Protein AF-A0A965RYD4-F1 (afdb_monomer)

Secondary structure (DSSP, 8-state):
-TT----GGGTT-SS-EEEEEESS-HHHHHHHHHHHGGG-TT-EEEE-SSEEEEE--GGG--TT-EEEEEEEEEETTEEEEEEEEEE-HHHHHHHHHHHHHHHHHHHHHHHHHHHHHHHH--GGGGGHHHHHHHHHHHHHHHHHHHHHHHHHHHHHHHHHHHHHTTTS--EEE-

Radius of gyration: 22.88 Å; Cα contacts (8 Å, |Δi|>4): 220; chains: 1; bounding box: 54×34×67 Å

Mean predicted aligned error: 7.84 Å

Foldseek 3Di:
DQPPDPDPVCVPPQKDKFKKKFLDDPVVLLVLLVVLCVPPLQWDWDDDPFKIKIFGDPVPDDQFAKIKIWGWDDDDRMIMIMIIIHGDPVNVVVLVVQLVVLVVVLVVLCVVLVVCCVPPVDNVSVVSNVVSVVSNVVSVVVVVVSVVVNPVNRVVSVVSSCVSCVVTDMHIDD

Solvent-accessible surface area (backbone atoms only — not comparable to full-atom values): 9574 Å² total; per-residue (Å²): 120,67,83,76,65,89,48,79,90,52,73,87,55,94,54,60,67,49,38,33,36,24,70,55,56,58,69,59,54,54,49,40,50,50,58,58,39,76,79,36,89,73,45,42,72,47,80,56,99,52,36,38,39,40,33,59,34,77,93,79,51,54,82,46,39,36,32,40,40,35,38,59,48,76,54,97,74,34,19,37,41,39,37,42,41,38,63,39,72,66,46,58,52,52,52,52,49,52,51,52,54,50,48,50,52,29,51,54,45,36,53,51,22,52,53,41,30,76,75,68,66,45,64,74,44,54,54,44,46,62,50,35,51,50,52,58,51,49,54,52,52,53,59,56,55,35,53,62,68,19,46,63,58,44,53,48,55,51,52,49,53,51,63,44,43,66,89,49,74,57,44,61,50,136

Sequence (174 aa):
MPFNKLDESTAGKIRPRFNLQTPVKKEEVMDLIHSFGKGDDSIIVYKYSRFIRLSIPQKDRHTWSPVLNLSFDQEEDRTYIRGLIGPSETVWQSVMLFYIAFSLLGFFGSMFALVKVQTSGDYGYLTIIPVSFAILASIFLISQSGKVKAHTQMLHLLRYLRKSVDSIECVRVD

pLDDT: mean 84.77, std 12.75, range [40.03, 97.5]

Structure (mmCIF, N/CA/C/O backbone):
data_AF-A0A965RYD4-F1
#
_entry.id   AF-A0A965RYD4-F1
#
loop_
_atom_site.group_PDB
_atom_site.id
_atom_site.type_symbol
_atom_site.label_atom_id
_atom_site.label_alt_id
_atom_site.label_comp_id
_atom_site.label_asym_id
_atom_site.label_entity_id
_atom_site.label_seq_id
_atom_site.pdbx_PDB_ins_code
_atom_site.Cartn_x
_atom_site.Cartn_y
_atom_site.Cartn_z
_atom_site.occupancy
_atom_site.B_iso_or_equiv
_atom_site.auth_seq_id
_atom_site.auth_comp_id
_atom_site.auth_asym_id
_atom_site.auth_atom_id
_atom_site.pdbx_PDB_model_num
ATOM 1 N N . MET A 1 1 ? -21.858 10.909 12.054 1.00 40.03 1 MET A N 1
ATOM 2 C CA . MET A 1 1 ? -21.288 9.607 11.631 1.00 40.03 1 MET A CA 1
ATOM 3 C C . MET A 1 1 ? -19.776 9.750 11.461 1.00 40.03 1 MET A C 1
ATOM 5 O O . MET A 1 1 ? -19.366 10.431 10.529 1.00 40.03 1 MET A O 1
ATOM 9 N N . PRO A 1 2 ? -18.951 9.132 12.319 1.00 41.81 2 PRO A N 1
ATOM 10 C CA . PRO A 1 2 ? -17.501 9.386 12.386 1.00 41.81 2 PRO A CA 1
ATOM 11 C C . PRO A 1 2 ? -16.683 8.847 11.196 1.00 41.81 2 PRO A C 1
ATOM 13 O O . PRO A 1 2 ? -15.547 9.261 10.988 1.00 41.81 2 PRO A O 1
ATOM 16 N N . PHE A 1 3 ? -17.271 7.967 10.375 1.00 49.03 3 PHE A N 1
ATOM 17 C CA . PHE A 1 3 ? -16.620 7.348 9.210 1.00 49.03 3 PHE A CA 1
ATOM 18 C C . PHE A 1 3 ? -17.241 7.725 7.850 1.00 49.03 3 PHE A C 1
ATOM 20 O O . PHE A 1 3 ? -16.818 7.181 6.834 1.00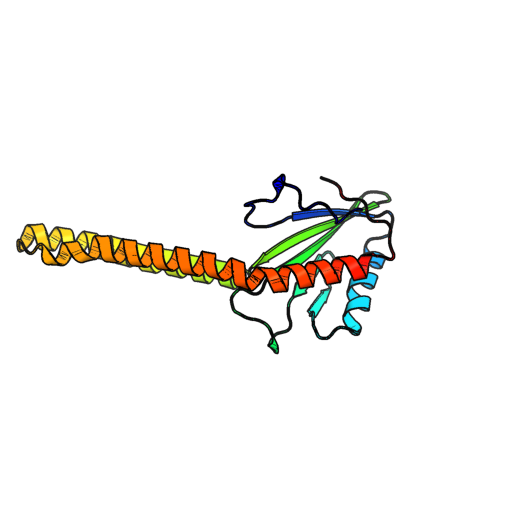 49.03 3 PHE A O 1
ATOM 27 N N . ASN A 1 4 ? -18.262 8.597 7.798 1.00 42.97 4 ASN A N 1
ATOM 28 C CA . ASN A 1 4 ? -19.138 8.725 6.617 1.00 42.97 4 ASN A CA 1
ATOM 29 C C . ASN A 1 4 ? -18.988 10.016 5.792 1.00 42.97 4 ASN A C 1
ATOM 31 O O . ASN A 1 4 ? -19.943 10.464 5.165 1.00 42.97 4 ASN A O 1
ATOM 35 N N . LYS A 1 5 ? -17.796 10.604 5.740 1.00 42.53 5 LYS A N 1
ATOM 36 C CA . LYS A 1 5 ? -17.445 11.487 4.626 1.00 42.53 5 LYS A CA 1
ATOM 37 C C . LYS A 1 5 ? -16.118 11.016 4.057 1.00 42.53 5 LYS A C 1
ATOM 39 O O . LYS A 1 5 ? -15.081 11.104 4.709 1.00 42.53 5 LYS A O 1
ATOM 44 N N . LEU A 1 6 ? -16.176 10.477 2.840 1.00 46.81 6 LEU A N 1
ATOM 45 C CA . LEU A 1 6 ? -15.081 10.639 1.897 1.00 46.81 6 LEU A CA 1
ATOM 46 C C . LEU A 1 6 ? -14.946 12.145 1.727 1.00 46.81 6 LEU A C 1
ATOM 48 O O . LEU A 1 6 ? -15.706 12.775 1.002 1.00 46.81 6 LEU A O 1
ATOM 52 N N . ASP A 1 7 ? -14.078 12.718 2.538 1.00 44.66 7 ASP A N 1
ATOM 53 C CA . ASP A 1 7 ? -13.748 14.120 2.484 1.00 44.66 7 ASP A CA 1
ATOM 54 C C . ASP A 1 7 ? -13.227 14.405 1.071 1.00 44.66 7 ASP A C 1
ATOM 56 O O . ASP A 1 7 ? -12.344 13.686 0.584 1.00 44.66 7 ASP A O 1
ATOM 60 N N . GLU A 1 8 ? -13.746 15.437 0.406 1.00 44.75 8 GLU A N 1
ATOM 61 C CA . GLU A 1 8 ? -13.208 15.915 -0.878 1.00 44.75 8 GLU A CA 1
ATOM 62 C C . GLU A 1 8 ? -11.693 16.203 -0.766 1.00 44.75 8 GLU A C 1
ATOM 64 O O . GLU A 1 8 ? -10.958 16.093 -1.744 1.00 44.75 8 GLU A O 1
ATOM 69 N N . SER A 1 9 ? -11.186 16.413 0.460 1.00 45.53 9 SER A N 1
ATOM 70 C CA . SER A 1 9 ? -9.765 16.550 0.808 1.00 45.53 9 SER A CA 1
ATOM 71 C C . SER A 1 9 ? -8.910 15.276 0.637 1.00 45.53 9 SER A C 1
ATOM 73 O O . SER A 1 9 ? -7.679 15.343 0.746 1.00 45.53 9 SER A O 1
ATOM 75 N N . THR A 1 10 ? -9.522 14.108 0.402 1.00 46.22 10 THR A N 1
ATOM 76 C CA . THR A 1 10 ? -8.830 12.816 0.200 1.00 46.22 10 THR A CA 1
ATOM 77 C C . THR A 1 10 ? -8.752 12.420 -1.277 1.00 46.22 10 THR A C 1
ATOM 79 O O . THR A 1 10 ? -7.989 11.515 -1.629 1.00 46.22 10 THR A O 1
ATOM 82 N N . ALA A 1 11 ? -9.488 13.107 -2.158 1.00 40.56 11 ALA A N 1
ATOM 83 C CA . ALA A 1 11 ? -9.429 12.883 -3.596 1.00 40.56 11 ALA A CA 1
ATOM 84 C C . ALA A 1 11 ? -7.998 13.143 -4.106 1.00 40.56 11 ALA A C 1
ATOM 86 O O . ALA A 1 11 ? -7.491 14.258 -4.066 1.00 40.56 11 ALA A O 1
ATOM 87 N N . GLY A 1 12 ? -7.306 12.080 -4.526 1.00 48.62 12 GLY A N 1
ATOM 88 C CA . GLY A 1 12 ? -5.927 12.148 -5.026 1.00 48.62 12 GLY A CA 1
ATOM 89 C C . GLY A 1 12 ? -4.813 11.959 -3.985 1.00 48.62 12 GLY A C 1
ATOM 90 O O . GLY A 1 12 ? -3.644 11.909 -4.370 1.00 48.62 12 GLY A O 1
ATOM 91 N N . LYS A 1 13 ? -5.112 11.783 -2.686 1.00 54.97 13 LYS A N 1
ATOM 92 C CA . LYS A 1 13 ? -4.062 11.511 -1.682 1.00 54.97 13 LYS A CA 1
ATOM 93 C C . LYS A 1 13 ? -3.549 10.069 -1.785 1.00 54.97 13 LYS A C 1
ATOM 95 O O . LYS A 1 13 ? -4.299 9.105 -1.680 1.00 54.97 13 LYS A O 1
ATOM 100 N N . ILE A 1 14 ? -2.228 9.934 -1.926 1.00 57.28 14 ILE A N 1
ATOM 101 C CA . ILE A 1 14 ? -1.504 8.663 -2.142 1.00 57.28 14 ILE A CA 1
ATOM 102 C C . ILE A 1 14 ? -1.618 7.699 -0.940 1.00 57.28 14 ILE A C 1
ATOM 104 O O . ILE A 1 14 ? -1.424 6.494 -1.094 1.00 57.28 14 ILE A O 1
ATOM 108 N N . ARG A 1 15 ? -1.941 8.208 0.259 1.00 70.19 15 ARG A N 1
ATOM 109 C CA . ARG A 1 15 ? -1.980 7.431 1.506 1.00 70.19 15 ARG A CA 1
ATOM 110 C C . ARG A 1 15 ? -3.023 8.012 2.476 1.00 70.19 15 ARG A C 1
ATOM 112 O O . ARG A 1 15 ? -2.686 8.953 3.198 1.00 70.19 15 ARG A O 1
ATOM 119 N N . PRO A 1 16 ? -4.279 7.527 2.480 1.00 71.38 16 PRO A N 1
ATOM 120 C CA . PRO A 1 16 ? -5.305 8.069 3.360 1.00 71.38 16 PRO A CA 1
ATOM 121 C C . PRO A 1 16 ? -4.924 7.828 4.823 1.00 71.38 16 PRO A C 1
ATOM 123 O O . PRO A 1 16 ? -4.498 6.736 5.214 1.00 71.38 16 PRO A O 1
ATOM 126 N N . ARG A 1 17 ? -5.051 8.891 5.615 1.00 82.44 17 ARG A N 1
ATOM 127 C CA . ARG A 1 17 ? -4.832 8.898 7.059 1.00 82.44 17 ARG A CA 1
ATOM 128 C C . ARG A 1 17 ? -6.121 9.330 7.735 1.00 82.44 17 ARG A C 1
ATOM 130 O O . ARG A 1 17 ? -6.889 10.110 7.167 1.00 82.44 17 ARG A O 1
ATOM 137 N N . PHE A 1 18 ? -6.363 8.814 8.924 1.00 84.50 18 PHE A N 1
ATOM 138 C CA . PHE A 1 18 ? -7.467 9.258 9.757 1.00 84.50 18 PHE A CA 1
ATOM 139 C C . PHE A 1 18 ? -7.047 9.215 11.216 1.00 84.50 18 PHE A C 1
ATOM 141 O O . PHE A 1 18 ? -6.308 8.317 11.616 1.00 84.50 18 PHE A O 1
ATOM 148 N N . ASN A 1 19 ? -7.554 10.160 11.996 1.00 85.94 19 ASN A N 1
ATOM 149 C CA . ASN A 1 19 ? -7.416 10.148 13.440 1.00 85.94 19 ASN A CA 1
ATOM 150 C C . ASN A 1 19 ? -8.818 10.038 14.046 1.00 85.94 19 ASN A C 1
ATOM 152 O O . ASN A 1 19 ? -9.758 10.714 13.622 1.00 85.94 19 ASN A O 1
ATOM 156 N N . LEU A 1 20 ? -8.971 9.140 15.008 1.00 87.31 20 LEU A N 1
ATOM 157 C CA . LEU A 1 20 ? -10.178 8.991 15.810 1.00 87.31 20 LEU A CA 1
ATOM 158 C C . LEU A 1 20 ? -9.811 9.208 17.268 1.00 87.31 20 LEU A C 1
ATOM 160 O O . LEU A 1 20 ? -8.684 8.941 17.675 1.00 87.31 20 LEU A O 1
ATOM 164 N N . GLN A 1 21 ? -10.778 9.645 18.048 1.00 89.00 21 GLN A N 1
ATOM 165 C CA . GLN A 1 21 ? -10.678 9.820 19.479 1.00 89.00 21 GLN A CA 1
ATOM 166 C C . GLN A 1 21 ? -11.810 9.051 20.145 1.00 89.00 21 GLN A C 1
ATOM 168 O O . GLN A 1 21 ? -12.952 9.095 19.686 1.00 89.00 21 GLN A O 1
ATOM 173 N N . THR A 1 22 ? -11.493 8.359 21.230 1.00 88.75 22 THR A N 1
ATOM 174 C CA . THR A 1 22 ? -12.465 7.631 22.044 1.00 88.75 22 THR A CA 1
ATOM 175 C C . THR A 1 22 ? -12.154 7.836 23.529 1.00 88.75 22 THR A C 1
ATOM 177 O O . THR A 1 22 ? -10.978 7.939 23.883 1.00 88.75 22 THR A O 1
ATOM 180 N N . PRO A 1 23 ? -13.167 7.930 24.408 1.00 88.12 23 PRO A N 1
ATOM 181 C CA . PRO A 1 23 ? -12.959 8.000 25.858 1.00 88.12 23 PRO A CA 1
ATOM 182 C C . PRO A 1 23 ? -12.539 6.648 26.464 1.00 88.12 23 PRO A C 1
ATOM 184 O O . PRO A 1 23 ? -12.220 6.562 27.645 1.00 88.12 23 PRO A O 1
ATOM 187 N N . VAL A 1 24 ? -12.554 5.572 25.673 1.00 87.56 24 VAL A N 1
ATOM 188 C CA . VAL A 1 24 ? -12.181 4.225 26.118 1.00 87.56 24 VAL A CA 1
ATOM 189 C C . VAL A 1 24 ? -10.661 4.112 26.265 1.00 87.56 24 VAL A C 1
ATOM 191 O O . VAL A 1 24 ? -9.906 4.708 25.492 1.00 87.56 24 VAL A O 1
ATOM 194 N N . LYS A 1 25 ? -10.196 3.328 27.246 1.00 90.44 25 LYS A N 1
ATOM 195 C CA . LYS A 1 25 ? -8.762 3.088 27.472 1.00 90.44 25 LYS A CA 1
ATOM 196 C C . LYS A 1 25 ? -8.129 2.358 26.291 1.00 90.44 25 LYS A C 1
ATOM 198 O O . LYS A 1 25 ? -8.736 1.484 25.672 1.00 90.44 25 LYS A O 1
ATOM 203 N N . LYS A 1 26 ? -6.867 2.675 26.022 1.00 89.19 26 LYS A N 1
ATOM 204 C CA . LYS A 1 26 ? -6.100 2.126 24.903 1.00 89.19 26 LYS A CA 1
ATOM 205 C C . LYS A 1 26 ? -6.120 0.598 24.845 1.00 89.19 26 LYS A C 1
ATOM 207 O O . LYS A 1 26 ? -6.394 0.039 23.784 1.00 89.19 26 LYS A O 1
ATOM 212 N N . GLU A 1 27 ? -5.828 -0.072 25.955 1.00 88.62 27 GLU A N 1
ATOM 213 C CA . GLU A 1 27 ? -5.738 -1.534 26.008 1.00 88.62 27 GLU A CA 1
ATOM 214 C C . GLU A 1 27 ? -7.071 -2.191 25.638 1.00 88.62 27 GLU A C 1
ATOM 216 O O . GLU A 1 27 ? -7.092 -3.135 24.850 1.00 88.62 27 GLU A O 1
ATOM 221 N N . GLU A 1 28 ? -8.177 -1.630 26.124 1.00 89.31 28 GLU A N 1
ATOM 222 C CA . GLU A 1 28 ? -9.531 -2.125 25.879 1.00 89.31 28 GLU A CA 1
ATOM 223 C C . GLU A 1 28 ? -9.919 -2.002 24.399 1.00 89.31 28 GLU A C 1
ATOM 225 O O . GLU A 1 28 ? -10.396 -2.965 23.799 1.00 89.31 28 GLU A O 1
ATOM 230 N N . VAL A 1 29 ? -9.608 -0.868 23.761 1.00 88.81 29 VAL A N 1
ATOM 231 C CA . VAL A 1 29 ? -9.811 -0.689 22.312 1.00 88.81 29 VAL A CA 1
ATOM 232 C C . VAL A 1 29 ? -8.976 -1.692 21.511 1.00 88.81 29 VAL A C 1
ATOM 234 O O . VAL A 1 29 ? -9.450 -2.284 20.538 1.00 88.81 29 VAL A O 1
ATOM 237 N N . MET A 1 30 ? -7.720 -1.901 21.906 1.00 90.06 30 MET A N 1
ATOM 238 C CA . MET A 1 30 ? -6.827 -2.832 21.219 1.00 90.06 30 MET A CA 1
ATOM 239 C C . MET A 1 30 ? -7.290 -4.287 21.355 1.00 90.06 30 MET A C 1
ATOM 241 O O . MET A 1 30 ? -7.170 -5.060 20.400 1.00 90.06 30 MET A O 1
ATOM 245 N N . ASP A 1 31 ? -7.827 -4.665 22.514 1.00 90.44 31 ASP A N 1
ATOM 246 C CA . ASP A 1 31 ? -8.407 -5.988 22.749 1.00 90.44 31 ASP A CA 1
ATOM 247 C C . ASP A 1 31 ? -9.723 -6.198 22.005 1.00 90.44 31 ASP A C 1
ATO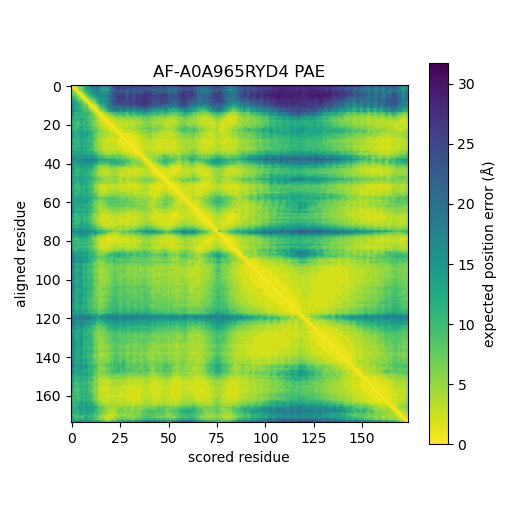M 249 O O . ASP A 1 31 ? -9.947 -7.283 21.460 1.00 90.44 31 ASP A O 1
ATOM 253 N N . LEU A 1 32 ? -10.551 -5.162 21.881 1.00 89.62 32 LEU A N 1
ATOM 254 C CA . LEU A 1 32 ? -11.776 -5.198 21.085 1.00 89.6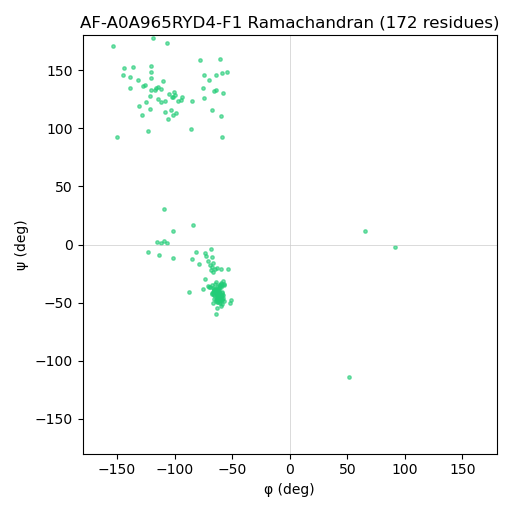2 32 LEU A CA 1
ATOM 255 C C . LEU A 1 32 ? -11.465 -5.485 19.606 1.00 89.62 32 LEU A C 1
ATOM 257 O O . LEU A 1 32 ? -11.998 -6.427 19.019 1.00 89.62 32 LEU A O 1
ATOM 261 N N . ILE A 1 33 ? -10.519 -4.743 19.021 1.00 89.00 33 ILE A N 1
ATOM 262 C CA . ILE A 1 33 ? -10.112 -4.919 17.615 1.00 89.00 33 ILE A CA 1
ATOM 263 C C . ILE A 1 33 ? -9.505 -6.307 17.377 1.00 89.00 33 ILE A C 1
ATOM 265 O O . ILE A 1 33 ? -9.730 -6.914 16.327 1.00 89.00 33 ILE A O 1
ATOM 269 N N . HIS A 1 34 ? -8.726 -6.817 18.332 1.00 89.12 34 HIS A N 1
ATOM 270 C CA . HIS A 1 34 ? -8.090 -8.128 18.222 1.00 89.12 34 HIS A CA 1
ATOM 271 C C . HIS A 1 34 ? -9.073 -9.291 18.428 1.00 89.12 34 HIS A C 1
ATOM 273 O O . HIS A 1 34 ? -8.986 -10.299 17.729 1.00 89.12 34 HIS A O 1
ATOM 279 N N . SER A 1 35 ? -10.021 -9.165 19.359 1.00 87.88 35 SER A N 1
ATOM 280 C CA . SER A 1 35 ? -11.030 -10.197 19.634 1.00 87.88 35 SER A CA 1
ATOM 281 C C . SER A 1 35 ? -12.051 -10.330 18.506 1.00 87.88 35 SER A C 1
ATOM 283 O O . SER A 1 35 ? -12.394 -11.457 18.152 1.00 87.88 35 SER A O 1
ATOM 285 N N . PHE A 1 36 ? -12.444 -9.220 17.871 1.00 86.50 36 PHE A N 1
ATOM 286 C CA . PHE A 1 36 ? -13.313 -9.232 16.690 1.00 86.50 36 PHE 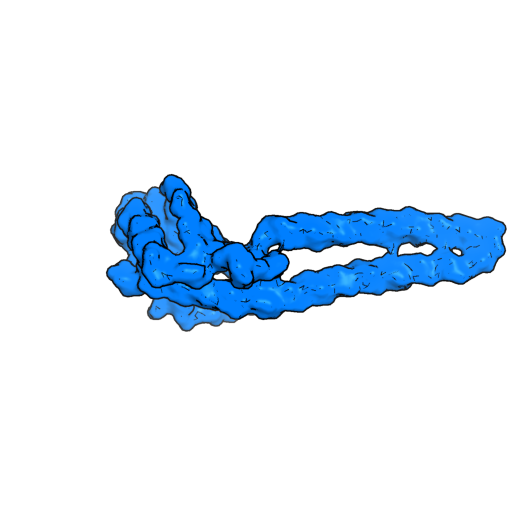A CA 1
ATOM 287 C C . PHE A 1 36 ? -12.715 -10.056 15.531 1.00 86.50 36 PHE A C 1
ATOM 289 O O . PHE A 1 36 ? -13.441 -10.712 14.790 1.00 86.50 36 PHE A O 1
ATOM 296 N N . GLY A 1 37 ? -11.383 -10.094 15.421 1.00 78.75 37 GLY A N 1
ATOM 297 C CA . GLY A 1 37 ? -10.674 -10.812 14.358 1.00 78.75 37 GLY A CA 1
ATOM 298 C C . GLY A 1 37 ? -10.572 -12.316 14.568 1.00 78.75 37 GLY A C 1
ATOM 299 O O . GLY A 1 37 ? -10.326 -13.043 13.614 1.00 78.75 37 GLY A O 1
ATOM 300 N N . LYS A 1 38 ? -10.801 -12.820 15.788 1.00 78.00 38 LYS A N 1
ATOM 301 C CA . LYS A 1 38 ? -10.717 -14.264 16.075 1.00 78.00 38 LYS A CA 1
ATOM 302 C C . LYS A 1 38 ? -11.804 -15.094 15.382 1.00 78.00 38 LYS A C 1
ATOM 304 O O . LYS A 1 38 ? -11.673 -16.311 15.338 1.00 78.00 38 LYS A O 1
ATOM 309 N N . GLY A 1 39 ? -12.864 -14.458 14.880 1.00 71.19 39 GLY A N 1
ATOM 310 C CA . GLY A 1 39 ? -13.939 -15.109 14.126 1.00 71.19 39 GLY A CA 1
ATOM 311 C C . GLY A 1 39 ? -13.920 -14.832 12.621 1.00 71.19 39 GLY A C 1
ATOM 312 O O . GLY A 1 39 ? -14.817 -15.301 11.926 1.00 71.19 39 GLY A O 1
ATOM 313 N N . ASP A 1 40 ? -12.950 -14.061 12.119 1.00 79.50 40 ASP A N 1
ATOM 314 C CA . ASP A 1 40 ? -12.904 -13.620 10.724 1.00 79.50 40 ASP A CA 1
ATOM 315 C C . ASP A 1 40 ? -11.589 -14.037 10.047 1.00 79.50 40 ASP A C 1
ATOM 317 O O . ASP A 1 40 ? -10.569 -13.355 10.135 1.00 79.50 40 ASP A O 1
ATOM 321 N N . ASP A 1 41 ? -11.630 -15.147 9.306 1.00 82.00 41 ASP A N 1
ATOM 322 C CA . ASP A 1 41 ? -10.492 -15.672 8.534 1.00 82.00 41 ASP A CA 1
ATOM 323 C C . ASP A 1 41 ? -10.092 -14.790 7.340 1.00 82.00 41 ASP A C 1
ATOM 325 O O . ASP A 1 41 ? -9.140 -15.110 6.616 1.00 82.00 41 ASP A O 1
ATOM 329 N N . SER A 1 42 ? -10.832 -13.712 7.073 1.00 85.62 42 SER A N 1
ATOM 330 C CA . SER A 1 42 ? -10.580 -12.828 5.941 1.00 85.62 42 SER A CA 1
ATOM 331 C C . SER A 1 42 ? -9.538 -11.743 6.227 1.00 85.62 42 SER A C 1
ATOM 333 O O . SER A 1 42 ? -9.053 -11.108 5.283 1.00 85.62 42 SER A O 1
ATOM 335 N N . ILE A 1 43 ? -9.158 -11.536 7.497 1.00 88.50 43 ILE A N 1
ATOM 336 C CA . ILE A 1 43 ? -8.178 -10.530 7.931 1.00 88.50 43 ILE A CA 1
ATOM 337 C C . ILE A 1 43 ? -7.262 -11.109 9.010 1.00 88.50 43 ILE A C 1
ATOM 339 O O . ILE A 1 43 ? -7.699 -11.712 9.979 1.00 88.50 43 ILE A O 1
ATOM 343 N N . ILE A 1 44 ? -5.961 -10.860 8.875 1.00 89.75 44 ILE A N 1
ATOM 344 C CA . ILE A 1 44 ? -4.974 -11.156 9.910 1.00 89.75 44 ILE A CA 1
ATOM 345 C C . ILE A 1 44 ? -4.741 -9.904 10.753 1.00 89.75 44 ILE A C 1
ATOM 347 O O . ILE A 1 44 ? -4.351 -8.853 10.230 1.00 89.75 44 ILE A O 1
ATOM 351 N N . VAL A 1 45 ? -4.925 -10.043 12.066 1.00 92.12 45 VAL A N 1
ATOM 352 C CA . VAL A 1 45 ? -4.661 -8.999 13.060 1.00 92.12 45 VAL A CA 1
ATOM 353 C C . VAL A 1 45 ? -3.347 -9.289 13.779 1.00 92.12 45 VAL A C 1
ATOM 355 O O . VAL A 1 45 ? -3.229 -10.268 14.509 1.00 92.12 45 VAL A O 1
ATOM 358 N N . TYR A 1 46 ? -2.361 -8.410 13.621 1.00 90.19 46 TYR A N 1
ATOM 359 C CA . TYR A 1 46 ? -1.127 -8.437 14.403 1.00 90.19 46 TYR A CA 1
ATOM 360 C C . TYR A 1 46 ? -1.202 -7.372 15.498 1.00 90.19 46 TYR A C 1
ATOM 362 O O . TYR A 1 46 ? -1.182 -6.174 15.201 1.00 90.19 46 TYR A O 1
ATOM 370 N N . LYS A 1 47 ? -1.290 -7.798 16.761 1.00 91.12 47 LYS A N 1
ATOM 371 C CA . LYS A 1 47 ? -1.302 -6.906 17.928 1.00 91.12 47 LYS A CA 1
ATOM 372 C C . LYS A 1 47 ? 0.113 -6.735 18.486 1.00 91.12 47 LYS A C 1
ATOM 374 O O . LYS A 1 47 ? 0.772 -7.716 18.817 1.00 91.12 47 LYS A O 1
ATOM 379 N N . TYR A 1 48 ? 0.546 -5.489 18.642 1.00 89.19 48 TYR A N 1
ATOM 380 C CA . TYR A 1 48 ? 1.762 -5.101 19.362 1.00 89.19 48 TYR A CA 1
ATOM 381 C C . TYR A 1 48 ? 1.388 -4.197 20.545 1.00 89.19 48 TYR A C 1
ATOM 383 O O . TYR A 1 48 ? 0.221 -3.878 20.723 1.00 89.19 48 TYR A O 1
ATOM 391 N N . SER A 1 49 ? 2.350 -3.757 21.364 1.00 84.75 49 SER A N 1
ATOM 392 C CA . SER A 1 49 ? 2.055 -2.949 22.567 1.00 84.75 49 SER A CA 1
ATOM 393 C C . SER A 1 49 ? 1.455 -1.564 22.265 1.00 84.75 49 SER A C 1
ATOM 395 O O . SER A 1 49 ? 0.634 -1.065 23.028 1.00 84.75 49 SER A O 1
ATOM 397 N N . ARG A 1 50 ? 1.845 -0.917 21.157 1.00 85.31 50 ARG A N 1
ATOM 398 C CA . ARG A 1 50 ? 1.374 0.443 20.811 1.00 85.31 50 ARG A CA 1
ATOM 399 C C . ARG A 1 50 ? 0.701 0.562 19.449 1.00 85.31 50 ARG A C 1
ATOM 401 O O . ARG A 1 50 ? 0.186 1.627 19.121 1.00 85.31 50 ARG A O 1
ATOM 408 N N . PHE A 1 51 ? 0.713 -0.508 18.665 1.00 91.06 51 PHE A N 1
ATOM 409 C CA . PHE A 1 51 ? 0.173 -0.505 17.318 1.00 91.06 51 PHE A CA 1
ATOM 410 C C . PHE A 1 51 ? -0.486 -1.840 16.982 1.00 91.06 51 PHE A C 1
ATOM 412 O O . PHE A 1 51 ? -0.113 -2.888 17.511 1.00 91.06 51 PHE A O 1
ATOM 419 N N . ILE A 1 52 ? -1.470 -1.792 16.092 1.00 92.56 52 ILE A N 1
ATOM 420 C CA . ILE A 1 52 ? -2.112 -2.961 15.496 1.00 92.56 52 ILE A CA 1
ATOM 421 C C . ILE A 1 52 ? -1.923 -2.872 13.990 1.00 92.56 52 ILE A C 1
ATOM 423 O O . ILE A 1 52 ? -2.158 -1.828 13.383 1.00 92.56 52 ILE A O 1
ATOM 427 N N . ARG A 1 53 ? -1.514 -3.977 13.376 1.00 92.19 53 ARG A N 1
ATOM 428 C CA . ARG A 1 53 ? -1.401 -4.096 11.925 1.00 92.19 53 ARG A CA 1
ATOM 429 C C . ARG A 1 53 ? -2.455 -5.067 11.416 1.00 92.19 53 ARG A C 1
ATOM 431 O O . ARG A 1 53 ? -2.463 -6.231 11.804 1.00 92.19 53 ARG A O 1
ATOM 438 N N . LEU A 1 54 ? -3.301 -4.590 10.514 1.00 92.00 54 LEU A N 1
ATOM 439 C CA . LEU A 1 54 ? -4.309 -5.376 9.812 1.00 92.00 54 LEU A CA 1
ATOM 440 C C . LEU A 1 54 ? -3.811 -5.678 8.394 1.00 92.00 54 LEU A C 1
ATOM 442 O O . LEU A 1 54 ? -3.400 -4.771 7.660 1.00 92.00 54 LEU A O 1
ATOM 446 N N . SER A 1 55 ? -3.820 -6.955 8.019 1.00 91.62 55 SER A N 1
ATOM 447 C CA . SER A 1 55 ? -3.346 -7.444 6.719 1.00 91.62 55 SER A CA 1
ATOM 448 C C . SER A 1 55 ? -4.310 -8.466 6.133 1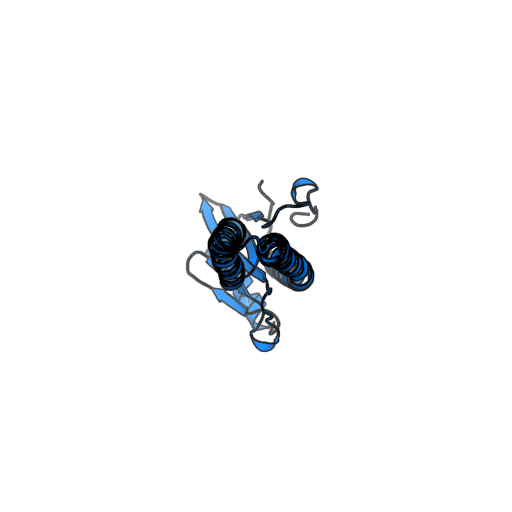.00 91.62 55 SER A C 1
ATOM 450 O O . SER A 1 55 ? -4.965 -9.202 6.859 1.00 91.62 55 SER A O 1
ATOM 452 N N . ILE A 1 56 ? -4.328 -8.572 4.808 1.00 91.00 56 ILE A N 1
ATOM 453 C CA . ILE A 1 56 ? -5.004 -9.668 4.107 1.00 91.00 56 ILE A CA 1
ATOM 454 C C . ILE A 1 56 ? -4.233 -10.991 4.334 1.00 91.00 56 ILE A C 1
ATOM 456 O O . ILE A 1 56 ? -2.990 -10.959 4.349 1.00 91.00 56 ILE A O 1
ATOM 460 N N . PRO A 1 57 ? -4.930 -12.133 4.516 1.00 89.62 57 PRO A N 1
ATOM 461 C CA . PRO A 1 57 ? -4.340 -13.463 4.611 1.00 89.62 57 PRO A CA 1
ATOM 462 C C . PRO A 1 57 ? -3.446 -13.814 3.429 1.00 89.62 57 PRO A C 1
ATOM 464 O O . PRO A 1 57 ? -3.708 -13.401 2.304 1.00 89.62 57 PRO A O 1
ATOM 467 N N . GLN A 1 58 ? -2.409 -14.628 3.659 1.00 85.25 58 GLN A N 1
ATOM 468 C CA . GLN A 1 58 ? -1.443 -14.971 2.605 1.00 85.25 58 GLN A CA 1
ATOM 469 C C . GLN A 1 58 ? -2.093 -15.606 1.366 1.00 85.25 58 GLN A C 1
ATOM 471 O O . GLN A 1 58 ? -1.652 -15.314 0.260 1.00 85.25 58 GLN A O 1
ATOM 476 N N . LYS A 1 59 ? -3.153 -16.407 1.552 1.00 86.44 59 LYS A N 1
ATOM 477 C CA . LYS A 1 59 ? -3.916 -17.058 0.472 1.00 86.44 59 LYS A CA 1
ATOM 478 C C . LYS A 1 59 ? -4.545 -16.069 -0.522 1.00 86.44 59 LYS A C 1
ATOM 480 O O . LYS A 1 59 ? -4.567 -16.346 -1.713 1.00 86.44 59 LYS A O 1
ATOM 485 N N . ASP A 1 60 ? -4.971 -14.900 -0.040 1.00 84.50 60 ASP A N 1
ATOM 486 C CA . ASP A 1 60 ? -5.695 -13.887 -0.824 1.00 84.50 60 ASP A CA 1
ATOM 487 C C . ASP A 1 60 ? -4.827 -12.646 -1.107 1.00 84.50 60 ASP A C 1
ATOM 489 O O . ASP A 1 60 ? -5.280 -11.641 -1.672 1.00 84.50 60 ASP A O 1
ATOM 493 N N . ARG A 1 61 ? -3.560 -12.684 -0.680 1.00 84.75 61 ARG A N 1
ATOM 494 C CA . ARG A 1 61 ? -2.626 -11.568 -0.786 1.00 84.75 61 ARG A CA 1
ATOM 495 C C . ARG A 1 61 ? -1.970 -11.559 -2.161 1.00 84.75 61 ARG A C 1
ATOM 497 O O . ARG A 1 61 ? -1.275 -12.495 -2.541 1.00 84.75 61 ARG A O 1
ATOM 504 N N . HIS A 1 62 ? -2.108 -10.446 -2.866 1.00 85.31 62 HIS A N 1
ATOM 505 C CA . HIS A 1 62 ? -1.386 -10.166 -4.101 1.00 85.31 62 HIS A CA 1
ATOM 506 C C . HIS A 1 62 ? -0.29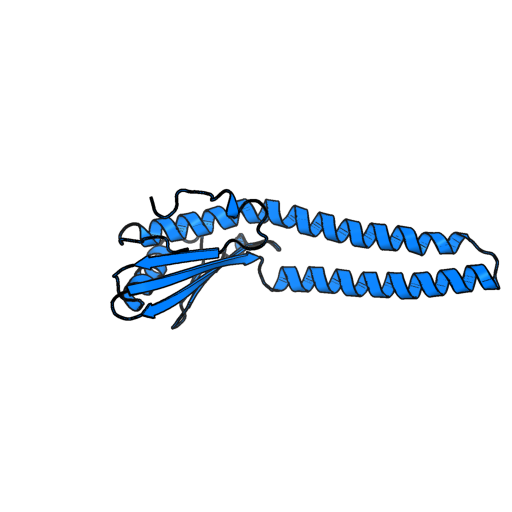7 -9.114 -3.866 1.00 85.31 62 HIS A C 1
ATOM 508 O O . HIS A 1 62 ? -0.233 -8.484 -2.810 1.00 85.31 62 HIS A O 1
ATOM 514 N N . THR A 1 63 ? 0.527 -8.853 -4.882 1.00 80.94 63 THR A N 1
ATOM 515 C CA . THR A 1 63 ? 1.641 -7.895 -4.797 1.00 80.94 63 THR A CA 1
ATOM 516 C C . THR A 1 63 ? 1.186 -6.537 -4.255 1.00 80.94 63 THR A C 1
ATOM 518 O O . THR A 1 63 ? 1.741 -6.063 -3.277 1.00 80.94 63 THR A O 1
ATOM 521 N N . TRP A 1 64 ? 0.096 -5.965 -4.775 1.00 83.69 64 TRP A N 1
ATOM 522 C CA . TRP A 1 64 ? -0.440 -4.660 -4.346 1.00 83.69 64 TRP A CA 1
ATOM 523 C C . TRP A 1 64 ? -1.356 -4.677 -3.110 1.00 83.69 64 TRP A C 1
ATOM 525 O O . TRP A 1 64 ? -2.119 -3.733 -2.918 1.00 83.69 64 TRP A O 1
ATOM 535 N N . SER A 1 65 ? -1.365 -5.739 -2.301 1.00 88.06 65 SER A N 1
ATOM 536 C CA . SER A 1 65 ? -2.315 -5.821 -1.186 1.00 88.06 65 SER A CA 1
ATOM 537 C C . SER A 1 65 ? -2.029 -4.742 -0.133 1.00 88.06 65 SER A C 1
ATOM 539 O O . SER A 1 65 ? -0.868 -4.560 0.257 1.00 88.06 65 SER A O 1
ATOM 541 N N . PRO A 1 66 ? -3.059 -4.009 0.329 1.00 89.06 66 PRO A N 1
ATOM 542 C CA . PRO A 1 66 ? -2.889 -2.942 1.296 1.00 89.06 66 PRO A CA 1
ATOM 543 C C . PRO A 1 66 ? -2.710 -3.490 2.710 1.00 89.06 66 PRO A C 1
ATOM 545 O O . PRO A 1 66 ? -3.109 -4.607 3.044 1.00 89.06 66 PRO A O 1
ATOM 548 N N . VAL A 1 67 ? -2.126 -2.647 3.548 1.00 90.38 67 VAL A N 1
ATOM 549 C CA . VAL A 1 67 ? -1.947 -2.861 4.978 1.00 90.38 67 VAL A CA 1
ATOM 550 C C . VAL A 1 67 ? -2.508 -1.643 5.698 1.00 90.38 67 VAL A C 1
ATOM 552 O O . VAL A 1 67 ? -2.252 -0.503 5.294 1.00 90.38 67 VAL A O 1
ATOM 555 N N . LEU A 1 68 ? -3.255 -1.885 6.770 1.00 90.75 68 LEU A N 1
ATOM 556 C CA . LEU A 1 68 ? -3.760 -0.844 7.656 1.00 90.75 68 LEU A CA 1
ATOM 557 C C . LEU A 1 68 ? -2.994 -0.914 8.978 1.00 90.75 68 LEU A C 1
ATOM 559 O O . LEU A 1 68 ? -3.092 -1.895 9.713 1.00 90.75 68 LEU A O 1
ATOM 563 N N . ASN A 1 69 ? -2.218 0.127 9.259 1.00 91.50 69 ASN A N 1
ATOM 564 C CA . ASN A 1 69 ? -1.508 0.288 10.521 1.00 91.50 69 ASN A CA 1
ATOM 565 C C . ASN A 1 69 ? -2.291 1.250 11.410 1.00 91.50 69 ASN A C 1
ATOM 567 O O . ASN A 1 69 ? -2.644 2.348 10.978 1.00 91.50 69 ASN A O 1
ATOM 571 N N . LEU A 1 70 ? -2.546 0.833 12.641 1.00 91.62 70 LEU A N 1
ATOM 572 C CA . LEU A 1 70 ? -3.220 1.602 13.675 1.00 91.62 70 LEU A CA 1
ATOM 573 C C . LEU A 1 70 ? -2.217 1.876 14.786 1.00 91.62 70 LEU A C 1
ATOM 575 O O . LEU A 1 70 ? -1.634 0.933 15.316 1.00 91.62 70 LEU A O 1
ATOM 579 N N . SER A 1 71 ? -2.037 3.137 15.145 1.00 91.12 71 SER A N 1
ATOM 580 C CA . SER A 1 71 ? -1.248 3.554 16.302 1.00 91.12 71 SER A CA 1
ATOM 581 C C . SER A 1 71 ? -2.177 4.107 17.371 1.00 91.12 71 SER A C 1
ATOM 583 O O . SER A 1 71 ? -3.136 4.808 17.046 1.00 91.12 71 SER A O 1
ATOM 585 N N . PHE A 1 72 ? -1.882 3.793 18.629 1.00 90.88 72 PHE A N 1
ATOM 586 C CA . PHE A 1 72 ? -2.704 4.188 19.768 1.00 90.88 72 PHE A CA 1
ATOM 587 C C . PHE A 1 72 ? -1.880 5.017 20.744 1.00 90.88 72 PHE A C 1
ATOM 589 O O . PHE A 1 72 ? -0.939 4.496 21.361 1.00 90.88 72 PHE A O 1
ATOM 596 N N . ASP A 1 73 ? -2.285 6.269 20.911 1.00 89.56 73 ASP A N 1
ATOM 597 C CA . ASP A 1 73 ? -1.725 7.202 21.883 1.00 89.56 73 ASP A CA 1
ATOM 598 C C . ASP A 1 73 ? -2.800 7.536 22.915 1.00 89.56 73 ASP A C 1
ATOM 600 O O . ASP A 1 73 ? -3.956 7.753 22.562 1.00 89.56 73 ASP A O 1
ATOM 604 N N . GLN A 1 74 ? -2.431 7.538 24.191 1.00 87.06 74 GLN A N 1
ATOM 605 C CA . GLN A 1 74 ? -3.326 7.915 25.278 1.00 87.06 74 GLN A CA 1
ATOM 606 C C . GLN A 1 74 ? -2.875 9.272 25.810 1.00 87.06 74 GLN A C 1
ATOM 608 O O . GLN A 1 74 ? -1.718 9.416 26.205 1.00 87.06 74 GLN A O 1
ATOM 613 N N . GLU A 1 75 ? -3.780 10.244 25.813 1.00 87.00 75 GLU A N 1
ATOM 614 C CA . GLU A 1 75 ? -3.570 11.552 26.430 1.00 87.00 75 GLU A CA 1
ATOM 615 C C . GLU A 1 75 ? -4.711 11.791 27.415 1.00 87.00 75 GLU A C 1
ATOM 617 O O . GLU A 1 75 ? -5.884 11.751 27.038 1.00 87.00 75 GLU A O 1
ATOM 622 N N . GLU A 1 76 ? -4.353 12.017 28.680 1.00 84.12 76 GLU A N 1
ATOM 623 C CA . GLU A 1 76 ? -5.303 12.227 29.777 1.00 84.12 76 GLU A CA 1
ATOM 624 C C . GLU A 1 76 ? -6.370 11.109 29.823 1.00 84.12 76 GLU A C 1
ATOM 626 O O . GLU A 1 76 ? -6.035 9.939 30.037 1.00 84.12 76 GLU A O 1
ATOM 631 N N . ASP A 1 77 ? -7.632 11.464 29.565 1.00 83.94 77 ASP A N 1
ATOM 632 C CA . ASP A 1 77 ? -8.804 10.584 29.608 1.00 83.94 77 ASP A CA 1
ATOM 633 C C . ASP A 1 77 ? -9.273 10.120 28.219 1.00 83.94 77 ASP A C 1
ATOM 635 O O . ASP A 1 77 ? -10.381 9.595 28.069 1.00 83.94 77 ASP A O 1
ATOM 639 N N . ARG A 1 78 ? -8.475 10.337 27.166 1.00 86.88 78 ARG A N 1
ATOM 640 C CA . ARG A 1 78 ? -8.863 9.987 25.794 1.00 86.88 78 ARG A CA 1
ATOM 641 C C . ARG A 1 78 ? -7.774 9.212 25.065 1.00 86.88 78 ARG A C 1
ATOM 643 O O . ARG A 1 78 ? -6.580 9.491 25.159 1.00 86.88 78 ARG A O 1
ATOM 650 N N . THR A 1 79 ? -8.209 8.240 24.275 1.00 88.06 79 THR A N 1
ATOM 651 C CA . THR A 1 79 ? -7.350 7.471 23.379 1.00 88.06 79 THR A CA 1
ATOM 652 C C . THR A 1 79 ? -7.497 7.991 21.959 1.00 88.06 79 THR A C 1
ATOM 654 O O . THR A 1 79 ? -8.601 8.046 21.412 1.00 88.06 79 THR A O 1
ATOM 657 N N . TYR A 1 80 ? -6.370 8.313 21.337 1.00 89.50 80 TYR A N 1
ATOM 658 C CA . TYR A 1 80 ? -6.266 8.659 19.930 1.00 89.50 80 TYR A CA 1
ATOM 659 C C . TYR A 1 80 ? -5.843 7.444 19.110 1.00 89.50 80 TYR A C 1
ATOM 661 O O . TYR A 1 80 ? -4.792 6.844 19.337 1.00 89.50 80 TYR A O 1
ATOM 669 N N . ILE A 1 81 ? -6.656 7.108 18.115 1.00 90.19 81 ILE A N 1
ATOM 670 C CA . ILE A 1 81 ? -6.428 6.026 17.163 1.00 90.19 81 ILE A CA 1
ATOM 671 C C . ILE A 1 81 ? -6.026 6.658 15.834 1.00 90.19 81 ILE A C 1
ATOM 673 O O . ILE A 1 81 ? -6.855 7.241 15.132 1.00 90.19 81 ILE A O 1
ATOM 677 N N . ARG A 1 82 ? -4.752 6.533 15.470 1.00 90.19 82 ARG A N 1
ATOM 678 C CA . ARG A 1 82 ? -4.219 7.037 14.200 1.00 90.19 82 ARG A CA 1
ATOM 679 C C . ARG A 1 82 ? -4.127 5.891 13.210 1.00 90.19 82 ARG A C 1
ATOM 681 O O . ARG A 1 82 ? -3.340 4.965 13.396 1.00 90.19 82 ARG A O 1
ATOM 688 N N . GLY A 1 83 ? -4.929 5.945 12.159 1.00 89.38 83 GLY A N 1
ATOM 689 C CA . GLY A 1 83 ? -4.934 4.961 11.091 1.00 89.38 83 GLY A CA 1
ATOM 690 C C . GLY A 1 83 ? -4.182 5.442 9.866 1.00 89.38 83 GLY A C 1
ATOM 691 O O . GLY A 1 83 ? -4.403 6.544 9.360 1.00 89.38 83 GLY A O 1
ATOM 692 N N . LEU A 1 84 ? -3.306 4.586 9.355 1.00 88.75 84 LEU A N 1
ATOM 693 C CA . LEU A 1 84 ? -2.563 4.818 8.131 1.00 88.75 84 LEU A CA 1
ATOM 694 C C . LEU A 1 84 ? -2.678 3.594 7.224 1.00 88.75 84 LEU A C 1
ATOM 696 O O . LEU A 1 84 ? -2.254 2.489 7.564 1.00 88.75 84 LEU A O 1
ATOM 700 N N . ILE A 1 85 ? -3.248 3.818 6.043 1.00 86.81 85 ILE A N 1
ATOM 701 C CA . ILE A 1 85 ? -3.439 2.787 5.025 1.00 86.81 85 ILE A CA 1
ATOM 702 C C . ILE A 1 85 ? -2.423 3.010 3.924 1.00 86.81 85 ILE A C 1
ATOM 704 O O . ILE A 1 85 ? -2.324 4.111 3.390 1.00 86.81 85 ILE A O 1
ATOM 708 N N . GLY A 1 86 ? -1.691 1.972 3.541 1.00 82.31 86 GLY A N 1
ATOM 709 C CA . GLY A 1 86 ? -0.830 2.032 2.366 1.00 82.31 86 GLY A CA 1
ATOM 710 C C . GLY A 1 86 ? -0.594 0.665 1.737 1.00 82.31 86 GLY A C 1
ATOM 711 O O . GLY A 1 86 ? -0.959 -0.354 2.326 1.00 82.31 86 GLY A O 1
ATOM 712 N N . PRO A 1 87 ? 0.024 0.627 0.547 1.00 78.50 87 PRO A N 1
ATOM 713 C CA . PRO A 1 87 ? 0.566 -0.613 0.011 1.00 78.50 87 PRO A CA 1
ATOM 714 C C . PRO A 1 87 ? 1.643 -1.164 0.955 1.00 78.50 87 PRO A C 1
ATOM 716 O O . PRO A 1 87 ? 2.214 -0.428 1.768 1.00 78.50 87 PRO A O 1
ATOM 719 N N . SER A 1 88 ? 1.932 -2.458 0.843 1.00 77.88 88 SER A N 1
ATOM 720 C CA . SER A 1 88 ? 3.056 -3.049 1.566 1.00 77.88 88 SER A CA 1
ATOM 721 C C . SER A 1 88 ? 4.382 -2.365 1.188 1.00 77.88 88 SER A C 1
ATOM 723 O O . SER A 1 88 ? 4.573 -1.914 0.056 1.00 77.88 88 SER A O 1
ATOM 725 N N . GLU A 1 89 ? 5.310 -2.288 2.145 1.00 78.50 89 GLU A N 1
ATOM 726 C CA . GLU A 1 89 ? 6.626 -1.650 1.962 1.00 78.50 89 GLU A CA 1
ATOM 727 C C . GLU A 1 89 ? 7.412 -2.272 0.799 1.00 78.50 89 GLU A C 1
ATOM 729 O O . GLU A 1 89 ? 8.073 -1.568 0.035 1.00 78.50 89 GLU A O 1
ATOM 734 N N . THR A 1 90 ? 7.244 -3.580 0.601 1.00 82.31 90 THR A N 1
ATOM 735 C CA . THR A 1 90 ? 7.877 -4.359 -0.466 1.00 82.31 90 THR A CA 1
ATOM 736 C C . THR A 1 90 ? 7.492 -3.870 -1.866 1.00 82.31 90 THR A C 1
ATOM 738 O O . THR A 1 90 ? 8.327 -3.876 -2.769 1.00 82.31 90 THR A O 1
ATOM 741 N N . VAL A 1 91 ? 6.256 -3.397 -2.071 1.00 84.00 91 VAL A N 1
ATOM 742 C CA . VAL A 1 91 ? 5.809 -2.910 -3.391 1.00 84.00 91 VAL A CA 1
ATOM 743 C C . VAL A 1 91 ? 6.558 -1.651 -3.778 1.00 84.00 91 VAL A C 1
ATOM 745 O O . VAL A 1 91 ? 7.107 -1.579 -4.874 1.00 84.00 91 VAL A O 1
ATOM 748 N N . TRP A 1 92 ? 6.603 -0.666 -2.879 1.00 79.25 92 TRP A N 1
ATOM 749 C CA . TRP A 1 92 ? 7.284 0.597 -3.154 1.00 79.25 92 TRP A CA 1
ATOM 750 C C . TRP A 1 92 ? 8.772 0.374 -3.428 1.00 79.25 92 TRP A C 1
ATOM 752 O O . TRP A 1 92 ? 9.295 0.904 -4.405 1.00 79.25 92 TRP A O 1
ATOM 762 N N . GLN A 1 93 ? 9.422 -0.476 -2.629 1.00 88.50 93 GLN A N 1
ATOM 763 C CA . GLN A 1 93 ? 10.822 -0.844 -2.832 1.00 88.50 93 GLN A CA 1
ATOM 764 C C . GLN A 1 93 ? 11.049 -1.494 -4.199 1.00 88.50 93 GLN A C 1
ATOM 766 O O . GLN A 1 93 ? 11.980 -1.110 -4.900 1.00 88.50 93 GLN A O 1
ATOM 771 N N . SER A 1 94 ? 10.179 -2.424 -4.616 1.00 88.62 94 SER A N 1
ATOM 772 C CA . SER A 1 94 ? 10.299 -3.065 -5.931 1.00 88.62 94 SER A CA 1
ATOM 773 C C . SER A 1 94 ? 10.166 -2.059 -7.079 1.00 88.62 94 SER A C 1
ATOM 775 O O . SER A 1 94 ? 10.997 -2.044 -7.983 1.00 88.62 94 SER A O 1
ATOM 777 N N . VAL A 1 95 ? 9.181 -1.157 -7.014 1.00 89.19 95 VAL A N 1
ATOM 778 C CA . VAL A 1 95 ? 8.967 -0.123 -8.035 1.00 89.19 95 VAL A CA 1
ATOM 779 C C . VAL A 1 95 ? 10.159 0.831 -8.087 1.00 89.19 95 VAL A C 1
ATOM 781 O O . VAL A 1 95 ? 10.684 1.090 -9.167 1.00 89.19 95 VAL A O 1
ATOM 784 N N . MET A 1 96 ? 10.624 1.309 -6.933 1.00 91.25 96 MET A N 1
ATOM 785 C CA . MET A 1 96 ? 11.795 2.181 -6.829 1.00 91.25 96 MET A CA 1
ATOM 786 C C . MET A 1 96 ? 13.053 1.510 -7.395 1.00 91.25 96 MET A C 1
ATOM 788 O O . MET A 1 96 ? 13.790 2.142 -8.148 1.00 91.25 96 MET A O 1
ATOM 792 N N . LEU A 1 97 ? 13.275 0.230 -7.086 1.00 94.75 97 LEU A N 1
ATOM 793 C CA . LEU A 1 97 ? 14.406 -0.536 -7.605 1.00 94.75 97 LEU A CA 1
ATOM 794 C C . LEU A 1 97 ? 14.376 -0.613 -9.135 1.00 94.75 97 LEU A C 1
ATOM 796 O O . LEU A 1 97 ? 15.390 -0.331 -9.769 1.00 94.75 97 LEU A O 1
ATOM 800 N N . PHE A 1 98 ? 13.225 -0.937 -9.734 1.00 94.12 98 PHE A N 1
ATOM 801 C CA . PHE A 1 98 ? 13.089 -0.960 -11.193 1.00 94.12 98 PHE A CA 1
ATOM 802 C C . PHE A 1 98 ? 13.330 0.418 -11.807 1.00 94.12 98 PHE A C 1
ATOM 804 O O . PHE A 1 98 ? 14.063 0.523 -12.788 1.00 94.12 98 PHE A O 1
ATOM 811 N N . TYR A 1 99 ? 12.789 1.483 -11.211 1.00 93.88 99 TYR A N 1
ATOM 812 C CA . TYR A 1 99 ? 13.056 2.846 -11.668 1.00 93.88 99 TYR A CA 1
ATOM 813 C C . TYR A 1 99 ? 14.545 3.167 -11.671 1.00 93.88 99 TYR A C 1
ATOM 815 O O . TYR A 1 99 ? 15.049 3.657 -12.677 1.00 93.88 99 TYR A O 1
ATOM 823 N N . ILE A 1 100 ? 15.255 2.874 -10.582 1.00 96.31 100 ILE A N 1
ATOM 824 C CA . ILE A 1 100 ? 16.692 3.142 -10.478 1.00 96.31 100 ILE A CA 1
ATOM 825 C C . ILE A 1 100 ? 17.459 2.306 -11.504 1.00 96.31 100 ILE A C 1
ATOM 827 O O . ILE A 1 100 ? 18.259 2.857 -12.257 1.00 96.31 100 ILE A O 1
ATOM 831 N N . ALA A 1 101 ? 17.182 1.004 -11.581 1.00 96.94 101 ALA A N 1
ATOM 832 C CA . ALA A 1 101 ? 17.866 0.096 -12.495 1.00 96.94 101 ALA A CA 1
ATOM 833 C C . ALA A 1 101 ? 17.710 0.537 -13.958 1.00 96.94 101 ALA A C 1
ATOM 835 O O . ALA A 1 101 ? 18.704 0.707 -14.664 1.00 96.94 101 ALA A O 1
ATOM 836 N N . PHE A 1 102 ? 16.479 0.791 -14.407 1.00 96.12 102 PHE A N 1
ATOM 837 C CA . PHE A 1 102 ? 16.224 1.204 -15.786 1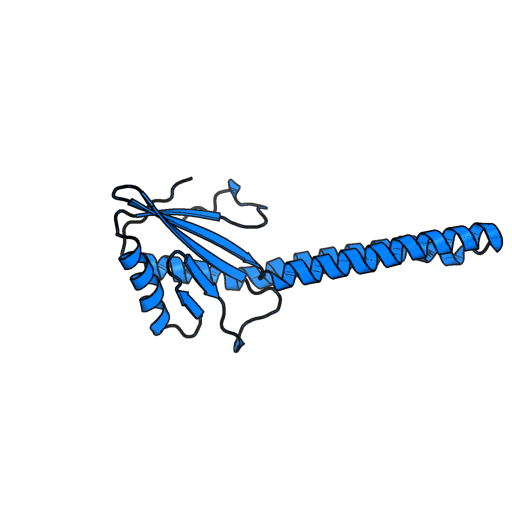.00 96.12 102 PHE A CA 1
ATOM 838 C C . PHE A 1 102 ? 16.651 2.644 -16.069 1.00 96.12 102 PHE A C 1
ATOM 840 O O . PHE A 1 102 ? 17.075 2.924 -17.185 1.00 96.12 102 PHE A O 1
ATOM 847 N N . SER A 1 103 ? 16.624 3.541 -15.080 1.00 96.06 103 SER A N 1
ATOM 848 C CA . SER A 1 103 ? 17.165 4.896 -15.252 1.00 96.06 103 SER A CA 1
ATOM 849 C C . SER A 1 103 ? 18.679 4.872 -15.438 1.00 96.06 103 SER A C 1
ATOM 851 O O . SER A 1 103 ? 19.189 5.584 -16.295 1.00 96.06 103 SER A O 1
ATOM 853 N N . LEU A 1 104 ? 19.403 4.032 -14.689 1.00 97.50 104 LEU A N 1
ATOM 854 C CA . LEU A 1 104 ? 20.848 3.863 -14.861 1.00 97.50 104 LEU A CA 1
ATOM 855 C C . LEU A 1 104 ? 21.177 3.244 -16.221 1.00 97.50 104 LEU A C 1
ATOM 857 O O . LEU A 1 104 ? 22.027 3.770 -16.937 1.00 97.50 104 LEU A O 1
ATOM 861 N N . LEU A 1 105 ? 20.479 2.172 -16.608 1.00 96.38 105 LEU A N 1
ATOM 862 C CA . LEU A 1 105 ? 20.644 1.555 -17.929 1.00 96.38 105 LEU A CA 1
ATOM 863 C C . LEU A 1 105 ? 20.344 2.548 -19.054 1.00 96.38 105 LEU A C 1
ATOM 865 O O . LEU A 1 105 ? 21.105 2.639 -20.013 1.00 96.38 105 LEU A O 1
ATOM 869 N N . GLY A 1 106 ? 19.274 3.327 -18.911 1.00 95.50 106 GLY A N 1
ATOM 870 C CA . GLY A 1 106 ? 18.910 4.396 -19.827 1.00 95.50 106 GLY A CA 1
ATOM 871 C C . GLY A 1 106 ? 19.973 5.479 -19.921 1.00 95.50 106 GLY A C 1
ATOM 872 O O . GLY A 1 106 ? 20.354 5.869 -21.020 1.00 95.50 106 GLY A O 1
ATOM 873 N N . PHE A 1 107 ? 20.493 5.935 -18.784 1.00 96.81 107 PHE A N 1
ATOM 874 C CA . PHE A 1 107 ? 21.520 6.970 -18.712 1.00 96.81 107 PHE A CA 1
ATOM 875 C C . PHE A 1 107 ? 22.827 6.524 -19.377 1.00 96.81 107 PHE A C 1
ATOM 877 O O . PHE A 1 107 ? 23.288 7.171 -20.319 1.00 96.81 107 PHE A O 1
ATOM 884 N N . PHE A 1 108 ? 23.387 5.382 -18.965 1.00 97.25 108 PHE A N 1
ATOM 885 C CA . PHE A 1 108 ? 24.618 4.853 -19.560 1.00 97.25 108 PHE A CA 1
ATOM 886 C C . PHE A 1 108 ? 24.423 4.432 -21.020 1.00 97.25 108 PHE A C 1
ATOM 888 O O . PHE A 1 108 ? 25.292 4.686 -21.855 1.00 97.25 108 PHE A O 1
ATOM 895 N N . GLY A 1 109 ? 23.269 3.852 -21.358 1.00 95.50 109 GLY A N 1
ATOM 896 C CA . GLY A 1 109 ? 22.908 3.516 -22.734 1.00 95.50 109 GLY A CA 1
ATOM 897 C C . GLY A 1 109 ? 22.806 4.752 -23.628 1.00 95.50 109 GLY A C 1
ATOM 898 O O . GLY A 1 109 ? 23.289 4.731 -24.757 1.00 95.50 109 GLY A O 1
ATOM 899 N N . SER A 1 110 ? 22.257 5.853 -23.112 1.00 94.62 110 SER A N 1
ATOM 900 C CA . SER A 1 110 ? 22.183 7.133 -23.827 1.00 94.62 110 SER A CA 1
ATOM 901 C C . SER A 1 110 ? 23.568 7.745 -24.028 1.00 94.62 110 SER A C 1
ATOM 903 O O . SER A 1 110 ? 23.875 8.208 -25.124 1.00 94.62 110 SER A O 1
ATOM 905 N N . MET A 1 111 ? 24.439 7.698 -23.013 1.00 95.88 111 MET A N 1
ATOM 906 C CA . MET A 1 111 ? 25.837 8.124 -23.163 1.00 95.88 111 MET A CA 1
ATOM 907 C C . MET A 1 111 ? 26.552 7.313 -24.250 1.00 95.88 111 MET A C 1
ATOM 909 O O . MET A 1 111 ? 27.189 7.890 -25.131 1.00 95.88 111 MET A O 1
ATOM 913 N N . PHE A 1 112 ? 26.407 5.986 -24.231 1.00 94.62 112 PHE A N 1
ATOM 914 C CA . PHE A 1 112 ? 26.984 5.105 -25.246 1.00 94.62 112 PHE A CA 1
ATOM 915 C C . PHE A 1 112 ? 26.442 5.405 -26.650 1.00 94.62 112 PHE A C 1
ATOM 917 O O . PHE A 1 112 ? 27.216 5.484 -27.606 1.00 94.62 112 PHE A O 1
ATOM 924 N N . ALA A 1 113 ? 25.131 5.628 -26.769 1.00 94.44 113 ALA A N 1
ATOM 925 C CA . ALA A 1 113 ? 24.496 5.999 -28.027 1.00 94.44 113 ALA A CA 1
ATOM 926 C C . ALA A 1 113 ? 25.094 7.287 -28.606 1.00 94.44 113 ALA A C 1
ATOM 928 O O . ALA A 1 113 ? 25.450 7.321 -29.781 1.00 94.44 113 ALA A O 1
ATOM 929 N N . LEU A 1 114 ? 25.275 8.323 -27.781 1.00 94.62 114 LEU A N 1
ATOM 930 C CA . LEU A 1 114 ? 25.868 9.589 -28.217 1.00 94.62 114 LEU A CA 1
ATOM 931 C C . LEU A 1 114 ? 27.316 9.419 -28.694 1.00 94.62 114 LEU A C 1
ATOM 933 O O . LEU A 1 114 ? 27.682 9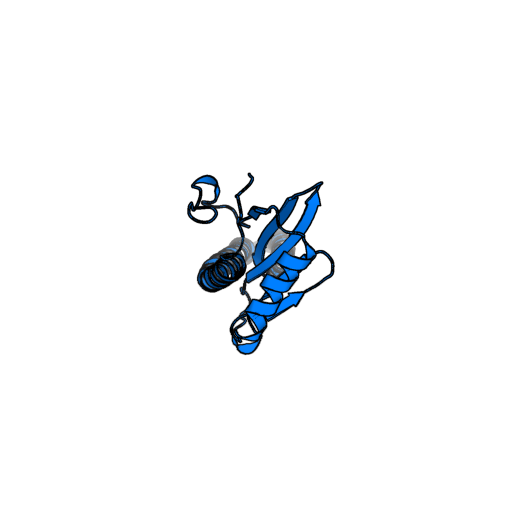.964 -29.735 1.00 94.62 114 LEU A O 1
ATOM 937 N N . VAL A 1 115 ? 28.123 8.622 -27.988 1.00 95.44 115 VAL A N 1
ATOM 938 C CA . VAL A 1 115 ? 29.500 8.311 -28.412 1.00 95.44 115 VAL A CA 1
ATOM 939 C C . VAL A 1 115 ? 29.511 7.601 -29.769 1.00 95.44 115 VAL A C 1
ATOM 941 O O . VAL A 1 115 ? 30.325 7.933 -30.635 1.00 95.44 115 VAL A O 1
ATOM 944 N N . LYS A 1 116 ? 28.594 6.649 -29.987 1.00 93.12 116 LYS A N 1
ATOM 945 C CA . LYS A 1 116 ? 28.467 5.922 -31.260 1.00 93.12 116 LYS A CA 1
ATOM 946 C C . LYS A 1 116 ? 28.033 6.814 -32.414 1.00 93.12 116 LYS A C 1
ATOM 948 O O . LYS A 1 116 ? 28.607 6.700 -33.495 1.00 93.12 116 LYS A O 1
ATOM 953 N N . VAL A 1 117 ? 27.106 7.736 -32.180 1.00 93.75 117 VAL A N 1
ATOM 954 C CA . VAL A 1 117 ? 26.717 8.736 -33.183 1.00 93.75 117 VAL A CA 1
ATOM 955 C C . VAL A 1 117 ? 27.916 9.598 -33.573 1.00 93.75 117 VAL A C 1
ATOM 957 O O . VAL A 1 117 ? 28.172 9.778 -34.758 1.00 93.75 117 VAL A O 1
ATOM 960 N N . GLN A 1 118 ? 28.694 10.077 -32.599 1.00 92.19 118 GLN A N 1
ATOM 961 C CA . GLN A 1 118 ? 29.853 10.934 -32.873 1.00 92.19 118 GLN A CA 1
ATOM 962 C C . GLN A 1 118 ? 31.001 10.195 -33.572 1.00 92.19 118 GLN A C 1
ATOM 964 O O . GLN A 1 118 ? 31.672 10.772 -34.420 1.00 92.19 118 GLN A O 1
ATOM 969 N N . THR A 1 119 ? 31.236 8.928 -33.225 1.00 92.19 119 THR A N 1
ATOM 970 C CA . THR A 1 119 ? 32.381 8.160 -33.744 1.00 92.19 119 THR A CA 1
ATOM 971 C C . THR A 1 119 ? 32.072 7.468 -35.069 1.00 92.19 119 THR A C 1
ATOM 973 O O . THR A 1 119 ? 32.926 7.391 -35.946 1.00 92.19 119 THR A O 1
ATOM 976 N N . SER A 1 120 ? 30.872 6.907 -35.206 1.00 88.25 120 SER A N 1
ATOM 977 C CA . SER A 1 120 ? 30.502 6.022 -36.316 1.00 88.25 120 SER A CA 1
ATOM 978 C C . SER A 1 120 ? 29.436 6.620 -37.235 1.00 88.25 120 SER A C 1
ATOM 980 O O . SER A 1 120 ? 29.143 6.026 -38.266 1.00 88.25 120 SER A O 1
ATOM 982 N N . GLY A 1 121 ? 28.829 7.757 -36.870 1.00 88.12 121 GLY A N 1
ATOM 983 C CA . GLY A 1 121 ? 27.716 8.350 -37.619 1.00 88.12 121 GLY A CA 1
ATOM 984 C C . GLY A 1 121 ? 26.442 7.498 -37.616 1.00 88.12 121 GLY A C 1
ATOM 985 O O . GLY A 1 121 ? 25.527 7.768 -38.388 1.00 88.12 121 GLY A O 1
ATOM 986 N N . ASP A 1 122 ? 26.374 6.459 -36.778 1.00 87.81 122 ASP A N 1
ATOM 987 C CA . ASP A 1 122 ? 25.234 5.549 -36.720 1.00 87.81 122 ASP A CA 1
ATOM 988 C C . ASP A 1 122 ? 24.156 6.102 -35.781 1.00 87.81 122 ASP A C 1
ATOM 990 O O . ASP A 1 122 ? 24.222 5.974 -34.554 1.00 87.81 122 ASP A O 1
ATOM 994 N N . TYR A 1 123 ? 23.146 6.726 -36.382 1.00 91.00 123 TYR A N 1
ATOM 995 C CA . TYR A 1 123 ? 21.996 7.293 -35.683 1.00 91.00 123 TYR A CA 1
ATOM 996 C C . TYR A 1 123 ? 21.024 6.232 -35.147 1.00 91.00 123 TYR A C 1
ATOM 998 O O . TYR A 1 123 ? 20.155 6.569 -34.340 1.00 91.00 123 TYR A O 1
ATOM 1006 N N . GLY A 1 124 ? 21.172 4.955 -35.521 1.00 90.31 124 GLY A N 1
ATOM 1007 C CA . GLY A 1 124 ? 20.320 3.864 -35.041 1.00 90.31 124 GLY A CA 1
ATOM 1008 C C . GLY A 1 124 ? 20.363 3.703 -33.519 1.00 90.31 124 GLY A C 1
ATOM 1009 O O . GLY A 1 124 ? 19.337 3.437 -32.890 1.00 90.31 124 GLY A O 1
ATOM 1010 N N . TYR A 1 125 ? 21.514 3.975 -32.897 1.00 90.94 125 TYR A N 1
ATOM 1011 C CA . TYR A 1 125 ? 21.678 3.909 -31.441 1.00 90.94 125 TYR A CA 1
ATOM 1012 C C . TYR A 1 125 ? 20.891 4.983 -30.677 1.00 90.94 125 TYR A C 1
ATOM 1014 O O . TYR A 1 125 ? 20.610 4.791 -29.493 1.00 90.94 125 TYR A O 1
ATOM 1022 N N . LEU A 1 126 ? 20.460 6.078 -31.320 1.00 93.56 126 LEU A N 1
ATOM 1023 C CA . LEU A 1 126 ? 19.619 7.090 -30.662 1.00 93.56 126 LEU A CA 1
ATOM 1024 C C . LEU A 1 126 ? 18.262 6.535 -30.223 1.00 93.56 126 LEU A C 1
ATOM 1026 O O . LEU A 1 126 ? 17.661 7.096 -29.310 1.00 93.56 126 LEU A O 1
ATOM 1030 N N . THR A 1 127 ? 17.804 5.418 -30.801 1.00 93.44 127 THR A N 1
ATOM 1031 C CA . THR A 1 127 ? 16.573 4.724 -30.385 1.00 93.44 127 THR A CA 1
ATOM 1032 C C . THR A 1 127 ? 16.601 4.261 -28.924 1.00 93.44 127 THR A C 1
ATOM 1034 O O . THR A 1 127 ? 15.541 4.116 -28.316 1.00 93.44 127 THR A O 1
ATOM 1037 N N . ILE A 1 128 ? 17.783 4.118 -28.312 1.00 94.06 128 ILE A N 1
ATOM 1038 C CA . ILE A 1 128 ? 17.935 3.765 -26.892 1.00 94.06 128 ILE A CA 1
ATOM 1039 C C . ILE A 1 128 ? 17.272 4.810 -25.979 1.00 94.06 128 ILE A C 1
ATOM 1041 O O . ILE A 1 128 ? 16.660 4.446 -24.974 1.00 94.06 128 ILE A O 1
ATOM 1045 N N . ILE A 1 129 ? 17.332 6.095 -26.344 1.00 93.31 129 ILE A N 1
ATOM 1046 C CA . ILE A 1 129 ? 16.768 7.197 -25.550 1.00 93.31 129 ILE A CA 1
ATOM 1047 C C . ILE A 1 129 ? 15.234 7.079 -25.437 1.00 93.31 129 ILE A C 1
ATOM 1049 O O . ILE A 1 129 ? 14.737 6.934 -24.316 1.00 93.31 129 ILE A O 1
ATOM 1053 N N . PRO A 1 130 ? 14.446 7.093 -26.537 1.00 95.44 130 PRO A N 1
ATOM 1054 C CA . PRO A 1 130 ? 12.994 6.965 -26.448 1.00 95.44 130 PRO A CA 1
ATOM 1055 C C . PRO A 1 130 ? 12.556 5.606 -25.891 1.00 95.44 130 PRO A C 1
ATOM 1057 O O . PRO A 1 130 ? 11.564 5.553 -25.167 1.00 95.44 130 PRO A O 1
ATOM 1060 N N . VAL A 1 131 ? 13.302 4.522 -26.145 1.00 95.81 131 VAL A N 1
ATOM 1061 C CA . VAL A 1 131 ? 13.017 3.205 -25.548 1.00 95.81 131 VAL A CA 1
ATOM 1062 C C . VAL A 1 131 ? 13.157 3.251 -24.027 1.00 95.81 131 VAL A C 1
ATOM 1064 O O . VAL A 1 131 ? 12.273 2.771 -23.318 1.00 95.81 131 VAL A O 1
ATOM 1067 N N . SER A 1 132 ? 14.211 3.880 -23.504 1.00 94.31 132 SER A N 1
ATOM 1068 C CA . SER A 1 132 ? 14.380 4.062 -22.060 1.00 94.31 132 SER A CA 1
ATOM 1069 C C . SER A 1 132 ? 13.217 4.849 -21.449 1.00 94.31 132 SER A C 1
ATOM 1071 O O . SER A 1 132 ? 12.664 4.442 -20.426 1.00 94.31 132 SER A O 1
ATOM 1073 N N . PHE A 1 133 ? 12.798 5.949 -22.081 1.00 95.25 133 PHE A N 1
ATOM 1074 C CA . PHE A 1 133 ? 11.632 6.714 -21.625 1.00 95.25 133 PHE A CA 1
ATOM 1075 C C . PHE A 1 133 ? 10.343 5.887 -21.660 1.00 95.25 133 PHE A C 1
ATOM 1077 O O . PHE A 1 133 ? 9.565 5.935 -20.706 1.00 95.25 133 PHE A O 1
ATOM 1084 N N . ALA A 1 134 ? 10.132 5.090 -22.710 1.00 96.31 134 ALA A N 1
ATOM 1085 C CA . ALA A 1 134 ? 8.977 4.204 -22.817 1.00 96.31 134 ALA A CA 1
ATOM 1086 C C . ALA A 1 134 ? 8.957 3.148 -21.699 1.00 96.31 134 ALA A C 1
ATOM 1088 O O . ALA A 1 134 ? 7.905 2.902 -21.105 1.00 96.31 134 ALA A O 1
ATOM 1089 N N . ILE A 1 135 ? 10.113 2.575 -21.346 1.00 95.50 135 ILE A N 1
ATOM 1090 C CA . ILE A 1 135 ? 10.230 1.634 -20.225 1.00 95.50 135 ILE A CA 1
ATOM 1091 C C . ILE A 1 135 ? 9.862 2.325 -18.907 1.00 95.50 135 ILE A C 1
ATOM 1093 O O . ILE A 1 135 ? 9.010 1.821 -18.174 1.00 95.50 135 ILE A O 1
ATOM 1097 N N . LEU A 1 136 ? 10.421 3.501 -18.614 1.00 94.88 136 LEU A N 1
ATOM 1098 C CA . LEU A 1 136 ? 10.101 4.239 -17.384 1.00 94.88 136 LEU A CA 1
ATOM 1099 C C . LEU A 1 136 ? 8.615 4.630 -17.305 1.00 94.88 136 LEU A C 1
ATOM 1101 O O . LEU A 1 136 ? 8.004 4.550 -16.233 1.00 94.88 136 LEU A O 1
ATOM 1105 N N . ALA A 1 137 ? 8.013 4.997 -18.438 1.00 94.75 137 ALA A N 1
ATOM 1106 C CA . ALA A 1 137 ? 6.580 5.253 -18.539 1.00 94.75 137 ALA A CA 1
ATOM 1107 C C . ALA A 1 137 ? 5.751 3.978 -18.301 1.00 94.75 137 ALA A C 1
ATOM 1109 O O . ALA A 1 137 ? 4.737 4.023 -17.606 1.00 94.75 137 ALA A O 1
ATOM 1110 N N . SER A 1 138 ? 6.189 2.819 -18.796 1.00 94.25 138 SER A N 1
ATOM 1111 C CA . SER A 1 138 ? 5.491 1.552 -18.550 1.00 94.25 138 SER A CA 1
ATOM 1112 C C . SER A 1 138 ? 5.474 1.174 -17.061 1.00 94.25 138 SER A C 1
ATOM 1114 O O . SER A 1 138 ? 4.429 0.780 -16.538 1.00 94.25 138 SER A O 1
ATOM 1116 N N . ILE A 1 139 ? 6.583 1.389 -16.340 1.00 92.31 139 ILE A N 1
ATOM 1117 C CA . ILE A 1 139 ? 6.667 1.147 -14.889 1.00 92.31 139 ILE A CA 1
ATOM 1118 C C . ILE A 1 139 ? 5.668 2.045 -14.145 1.00 92.31 139 ILE A C 1
ATOM 1120 O O . ILE A 1 139 ? 4.993 1.589 -13.215 1.00 92.31 139 ILE A O 1
ATOM 1124 N N . PHE A 1 140 ? 5.506 3.295 -14.591 1.00 90.31 140 PHE A N 1
ATOM 1125 C CA . PHE A 1 140 ? 4.524 4.224 -14.026 1.00 90.31 140 PHE A CA 1
ATOM 1126 C C . PHE A 1 140 ? 3.095 3.684 -14.160 1.00 90.31 140 PHE A C 1
ATOM 1128 O O . PHE A 1 140 ? 2.340 3.646 -13.184 1.00 90.31 140 PHE A O 1
ATOM 1135 N N . LEU A 1 141 ? 2.732 3.218 -15.356 1.00 89.75 141 LEU A N 1
ATOM 1136 C CA . LEU A 1 141 ? 1.399 2.685 -15.645 1.00 89.75 141 LEU A CA 1
ATOM 1137 C C . LEU A 1 141 ? 1.094 1.419 -14.833 1.00 89.75 141 LEU A C 1
ATOM 1139 O O . LEU A 1 141 ? -0.018 1.264 -14.314 1.00 89.75 141 LEU A O 1
ATOM 1143 N N . ILE A 1 142 ? 2.082 0.538 -14.663 1.00 87.88 142 ILE A N 1
ATOM 1144 C CA . ILE A 1 142 ? 1.960 -0.660 -13.821 1.00 87.88 142 ILE A CA 1
ATOM 1145 C C . ILE A 1 142 ? 1.713 -0.260 -12.361 1.00 87.88 142 ILE A C 1
ATOM 1147 O O . ILE A 1 142 ? 0.800 -0.786 -11.716 1.00 87.88 142 ILE A O 1
ATOM 1151 N N . SER A 1 143 ? 2.474 0.713 -11.849 1.00 84.38 143 SER A N 1
ATOM 1152 C CA . SER A 1 143 ? 2.303 1.242 -10.490 1.00 84.38 143 SER A CA 1
ATOM 1153 C C . SER A 1 143 ? 0.900 1.821 -10.275 1.00 84.38 143 SER A C 1
ATOM 1155 O O . SER A 1 143 ? 0.256 1.552 -9.256 1.00 84.38 143 SER A O 1
ATOM 1157 N N . GLN A 1 144 ? 0.374 2.547 -11.264 1.00 82.88 144 GLN A N 1
ATOM 1158 C CA . GLN A 1 144 ? -0.972 3.113 -11.205 1.00 82.88 144 GLN A CA 1
ATOM 1159 C C . GLN A 1 144 ? -2.063 2.033 -11.239 1.00 82.88 144 GLN A C 1
ATOM 1161 O O . GLN A 1 144 ? -3.006 2.086 -10.449 1.00 82.88 144 GLN A O 1
ATOM 1166 N N . SER A 1 145 ? -1.910 1.019 -12.092 1.00 82.88 145 SER A N 1
ATOM 1167 C CA . SER A 1 145 ? -2.851 -0.107 -12.205 1.00 82.88 145 SER A CA 1
ATOM 1168 C C . SER A 1 145 ? -2.954 -0.906 -10.903 1.00 82.88 145 SER A C 1
ATOM 1170 O O . SER A 1 145 ? -4.029 -1.366 -10.513 1.00 82.88 145 SER A O 1
ATOM 1172 N N . GLY A 1 146 ? -1.841 -1.024 -10.181 1.00 80.31 146 GLY A N 1
ATOM 1173 C CA . GLY A 1 146 ? -1.793 -1.659 -8.871 1.00 80.31 146 GLY A CA 1
ATOM 1174 C C . GLY A 1 146 ? -2.708 -1.021 -7.823 1.00 80.31 146 GLY A C 1
ATOM 1175 O O . GLY A 1 146 ? -3.313 -1.731 -7.017 1.00 80.31 146 GLY A O 1
ATOM 1176 N N . LYS A 1 147 ? -2.879 0.308 -7.865 1.00 75.19 147 LYS A N 1
ATOM 1177 C CA . LYS A 1 147 ? -3.747 1.042 -6.926 1.00 75.19 147 LYS A CA 1
ATOM 1178 C C . LYS A 1 147 ? -5.213 0.634 -7.061 1.00 75.19 147 LYS A C 1
ATOM 1180 O O . LYS A 1 147 ? -5.910 0.533 -6.055 1.00 75.19 147 LYS A O 1
ATOM 1185 N N . VAL A 1 148 ? -5.663 0.362 -8.288 1.00 75.88 148 VAL A N 1
ATOM 1186 C CA . VAL A 1 148 ? -7.045 -0.056 -8.566 1.00 75.88 148 VAL A CA 1
ATOM 1187 C C . VAL A 1 148 ? -7.325 -1.422 -7.941 1.00 75.88 148 VAL A C 1
ATOM 1189 O O . VAL A 1 148 ? -8.338 -1.591 -7.267 1.00 75.88 148 VAL A O 1
ATOM 1192 N N . LYS A 1 149 ? -6.391 -2.374 -8.070 1.00 78.94 149 LYS A N 1
ATOM 1193 C CA . LYS A 1 149 ? -6.522 -3.713 -7.465 1.00 78.94 149 LYS A CA 1
ATOM 1194 C C . LYS A 1 149 ? -6.554 -3.661 -5.934 1.00 78.94 149 LYS A C 1
ATOM 1196 O O . LYS A 1 149 ? -7.341 -4.364 -5.308 1.00 78.94 149 LYS A O 1
ATOM 1201 N N . ALA A 1 150 ? -5.752 -2.781 -5.335 1.00 82.38 150 ALA A N 1
ATOM 1202 C CA . ALA A 1 150 ? -5.689 -2.609 -3.884 1.00 82.38 150 ALA A CA 1
ATOM 1203 C C . ALA A 1 150 ? -6.970 -2.007 -3.275 1.00 82.38 150 ALA A C 1
ATOM 1205 O O . ALA A 1 150 ? -7.214 -2.164 -2.077 1.00 82.38 150 ALA A O 1
ATOM 1206 N N . HIS A 1 151 ? -7.789 -1.312 -4.072 1.00 83.25 151 HIS A N 1
ATOM 1207 C CA . HIS A 1 151 ? -8.922 -0.534 -3.574 1.00 83.25 151 HIS A CA 1
ATOM 1208 C C . HIS A 1 151 ? -9.969 -1.397 -2.855 1.00 83.25 151 HIS A C 1
ATOM 1210 O O . HIS A 1 151 ? -10.393 -1.066 -1.748 1.00 83.25 151 HIS A O 1
ATOM 1216 N N . THR A 1 152 ? -10.335 -2.542 -3.432 1.00 84.88 152 THR A N 1
ATOM 1217 C CA . THR A 1 152 ? -11.331 -3.451 -2.843 1.00 84.88 152 THR A CA 1
ATOM 1218 C C . THR A 1 152 ? -10.868 -3.999 -1.493 1.00 84.88 152 THR A C 1
ATOM 1220 O O . THR A 1 152 ? -11.624 -3.985 -0.521 1.00 84.88 152 THR A O 1
ATOM 1223 N N . GLN A 1 153 ? -9.603 -4.418 -1.397 1.00 87.06 153 GLN A N 1
ATOM 1224 C CA . GLN A 1 153 ? -9.017 -4.920 -0.150 1.00 87.06 153 GLN A CA 1
ATOM 1225 C C . GLN A 1 153 ? -8.878 -3.810 0.904 1.00 87.06 153 GLN A C 1
ATOM 1227 O O . GLN A 1 153 ? -9.093 -4.047 2.089 1.00 87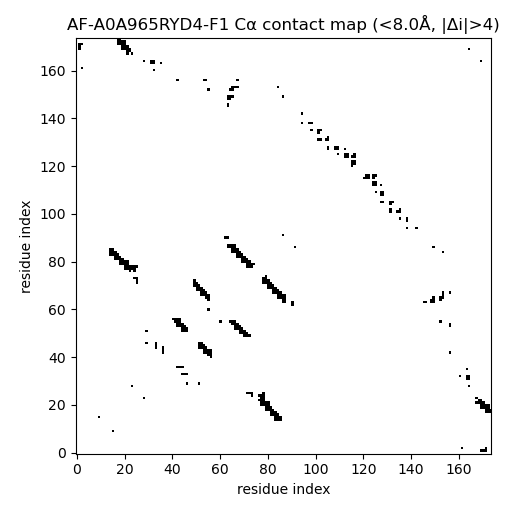.06 153 GLN A O 1
ATOM 1232 N N . MET A 1 154 ? -8.593 -2.576 0.485 1.00 86.88 154 MET A N 1
ATOM 1233 C CA . MET A 1 154 ? -8.545 -1.419 1.381 1.00 86.88 154 MET A CA 1
ATOM 1234 C C . MET A 1 154 ? -9.913 -1.136 2.006 1.00 86.88 154 MET A C 1
ATOM 1236 O O . MET A 1 154 ? -10.009 -0.935 3.217 1.00 86.88 154 MET A O 1
ATOM 1240 N N . LEU A 1 155 ? -10.975 -1.138 1.193 1.00 86.44 155 LEU A N 1
ATOM 1241 C CA . LEU A 1 155 ? -12.340 -0.979 1.692 1.00 86.44 155 LEU A CA 1
ATOM 1242 C C . LEU A 1 155 ? -12.709 -2.101 2.661 1.00 86.44 155 LEU A C 1
ATOM 1244 O O . LEU A 1 155 ? -13.408 -1.852 3.641 1.00 86.44 155 LEU A O 1
ATOM 1248 N N . HIS A 1 156 ? -12.222 -3.316 2.414 1.00 88.44 156 HIS A N 1
ATOM 1249 C CA . HIS A 1 156 ? -12.448 -4.438 3.311 1.00 88.44 156 HIS A CA 1
ATOM 1250 C C . HIS A 1 156 ? -11.824 -4.206 4.698 1.00 88.44 156 HIS A C 1
ATOM 1252 O O . HIS A 1 156 ? -12.533 -4.293 5.700 1.00 88.44 156 HIS A O 1
ATOM 1258 N N . LEU A 1 157 ? -10.552 -3.797 4.757 1.00 89.38 157 LEU A N 1
ATOM 1259 C CA . LEU A 1 157 ? -9.863 -3.464 6.014 1.00 89.38 157 LEU A CA 1
ATOM 1260 C C . LEU A 1 157 ? -10.564 -2.328 6.779 1.00 89.38 157 LEU A C 1
ATOM 1262 O O . LEU A 1 157 ? -10.714 -2.393 7.998 1.00 89.38 157 LEU A O 1
ATOM 1266 N N . LEU A 1 158 ? -11.033 -1.300 6.066 1.00 87.81 158 LEU A N 1
ATOM 1267 C CA . LEU A 1 158 ? -11.787 -0.192 6.660 1.00 87.81 158 LEU A CA 1
ATOM 1268 C C . LEU A 1 158 ? -13.141 -0.638 7.219 1.00 87.81 158 LEU A C 1
ATOM 1270 O O . LEU A 1 158 ? -13.538 -0.197 8.296 1.00 87.81 158 LEU A O 1
ATOM 1274 N N . ARG A 1 159 ? -13.858 -1.509 6.500 1.00 88.25 159 ARG A N 1
ATOM 1275 C CA . ARG A 1 159 ? -15.136 -2.069 6.962 1.00 88.25 159 ARG A CA 1
ATOM 1276 C C . ARG A 1 159 ? -14.952 -2.917 8.211 1.00 88.25 159 ARG A C 1
ATOM 1278 O O . ARG A 1 159 ? -15.768 -2.802 9.120 1.00 88.25 159 ARG A O 1
ATOM 1285 N N . TYR A 1 160 ? -13.897 -3.723 8.259 1.00 89.81 160 TYR A N 1
ATOM 1286 C CA . TYR A 1 160 ? -13.543 -4.496 9.444 1.00 89.81 160 TYR A CA 1
ATOM 1287 C C . TYR A 1 160 ? -13.287 -3.587 10.645 1.00 89.81 160 TYR A C 1
ATOM 1289 O O . TYR A 1 160 ? -13.953 -3.741 11.663 1.00 89.81 160 TYR A O 1
ATOM 1297 N N . LEU A 1 161 ? -12.414 -2.580 10.498 1.00 89.38 161 LEU A N 1
ATOM 1298 C CA . LEU A 1 161 ? -12.124 -1.636 11.580 1.00 89.38 161 LEU A CA 1
ATOM 1299 C C . LEU A 1 161 ? -13.389 -0.925 12.067 1.00 89.38 161 LEU A C 1
ATOM 1301 O O . LEU A 1 161 ? -13.598 -0.767 13.264 1.00 89.38 161 LEU A O 1
ATOM 1305 N N . ARG A 1 162 ? -14.239 -0.489 11.133 1.00 86.75 162 ARG A N 1
ATOM 1306 C CA . ARG A 1 162 ? -15.502 0.164 11.474 1.00 86.75 162 ARG A CA 1
ATOM 1307 C C . ARG A 1 162 ? -16.382 -0.754 12.318 1.00 86.75 162 ARG A C 1
ATOM 1309 O O . ARG A 1 162 ? -16.890 -0.310 13.335 1.00 86.75 162 ARG A O 1
ATOM 1316 N N . LYS A 1 163 ? -16.551 -2.013 11.905 1.00 88.00 163 LYS A N 1
ATOM 1317 C CA . LYS A 1 163 ? -17.362 -2.988 12.644 1.00 88.00 163 LYS A CA 1
ATOM 1318 C C . LYS A 1 163 ? -16.769 -3.312 14.013 1.00 88.00 163 LYS A C 1
ATOM 1320 O O . LYS A 1 163 ? -17.519 -3.415 14.974 1.00 88.00 163 LYS A O 1
ATOM 1325 N N . SER A 1 164 ? -15.445 -3.428 14.117 1.00 87.56 164 SER A N 1
ATOM 1326 C CA . SER A 1 164 ? -14.784 -3.746 15.386 1.00 87.56 164 SER A CA 1
ATOM 1327 C C . SER A 1 164 ? -14.860 -2.613 16.410 1.00 87.56 164 SER A C 1
ATOM 1329 O O . SER A 1 164 ? -14.602 -2.840 17.579 1.00 87.56 164 SER A O 1
ATOM 1331 N N . VAL A 1 165 ? -15.156 -1.391 15.969 1.00 87.06 165 VAL A N 1
ATOM 1332 C CA . VAL A 1 165 ? -15.186 -0.170 16.788 1.00 87.06 165 VAL A CA 1
ATOM 1333 C C . VAL A 1 165 ? -16.622 0.366 16.942 1.00 87.06 165 VAL A C 1
ATOM 1335 O O . VAL A 1 165 ? -16.847 1.366 17.608 1.00 87.06 165 VAL A O 1
ATOM 1338 N N . ASP A 1 166 ? -17.622 -0.311 16.371 1.00 86.06 166 ASP A N 1
ATOM 1339 C CA . ASP A 1 166 ? -19.018 0.156 16.343 1.00 86.06 166 ASP A CA 1
ATOM 1340 C C . ASP A 1 166 ? -19.669 0.199 17.738 1.00 86.06 166 ASP A C 1
ATOM 1342 O O . ASP A 1 166 ? -20.599 0.965 17.969 1.00 86.06 166 ASP A O 1
ATOM 1346 N N . SER A 1 167 ? -19.159 -0.594 18.687 1.00 82.00 167 SER A N 1
ATOM 1347 C CA . SER A 1 167 ? -19.639 -0.638 20.073 1.00 82.00 167 SER A CA 1
ATOM 1348 C C . SER A 1 167 ? -19.087 0.477 20.966 1.00 82.00 167 SER A C 1
ATOM 1350 O O . SER A 1 167 ? -19.499 0.571 22.120 1.00 82.00 167 SER A O 1
ATOM 1352 N N . ILE A 1 168 ? -18.141 1.286 20.479 1.00 85.19 168 ILE A N 1
ATOM 1353 C CA . ILE A 1 168 ? -17.514 2.365 21.250 1.00 85.19 168 ILE A CA 1
ATOM 1354 C C . ILE A 1 168 ? -17.745 3.720 20.584 1.00 85.19 168 ILE A C 1
ATOM 1356 O O . ILE A 1 168 ? -17.705 3.859 19.360 1.00 85.19 168 ILE A O 1
ATOM 1360 N N . GLU A 1 169 ? -17.951 4.757 21.395 1.00 81.62 169 GLU A N 1
ATOM 1361 C CA . GLU A 1 169 ? -18.052 6.116 20.874 1.00 81.62 169 GLU A CA 1
ATOM 1362 C C . GLU A 1 169 ? -16.693 6.558 20.324 1.00 81.62 169 GLU A C 1
ATOM 1364 O O . GLU A 1 169 ? -15.701 6.672 21.050 1.00 81.62 169 GLU A O 1
ATOM 1369 N N . CYS A 1 170 ? -16.652 6.786 19.013 1.00 81.62 170 CYS A N 1
ATOM 1370 C CA . CYS A 1 170 ? -15.493 7.318 18.314 1.00 81.62 170 CYS A CA 1
ATOM 1371 C C . CYS A 1 170 ? -15.862 8.617 17.613 1.00 81.62 170 CYS A C 1
ATOM 1373 O O . CYS A 1 170 ? -16.808 8.668 16.825 1.00 81.62 170 CYS A O 1
ATOM 1375 N N . VAL A 1 171 ? -15.074 9.657 17.855 1.00 83.75 171 VAL A N 1
ATOM 1376 C CA . VAL A 1 171 ? -15.187 10.958 17.195 1.00 83.75 171 VAL A CA 1
ATOM 1377 C C . VAL A 1 171 ? -13.968 11.141 16.301 1.00 83.75 171 VAL A C 1
ATOM 1379 O O . VAL A 1 171 ? -12.849 10.842 16.704 1.00 83.75 171 VAL A O 1
ATOM 1382 N N . ARG A 1 172 ? -14.165 11.588 15.061 1.00 79.94 172 ARG A N 1
ATOM 1383 C CA . ARG A 1 172 ? -13.044 11.892 14.165 1.00 79.94 172 ARG A CA 1
ATOM 1384 C C . ARG A 1 172 ? -12.410 13.215 14.586 1.00 79.94 172 ARG A C 1
ATOM 1386 O O . ARG A 1 172 ? -13.134 14.173 14.835 1.00 79.94 172 ARG A O 1
ATOM 1393 N N . VAL A 1 173 ? -11.085 13.242 14.646 1.00 81.25 173 VAL A N 1
ATOM 1394 C CA . VAL A 1 173 ? -10.293 14.450 14.905 1.00 81.25 173 VAL A CA 1
ATOM 1395 C C . VAL A 1 173 ? -9.467 14.712 13.648 1.00 81.25 173 VAL A C 1
ATOM 1397 O O . VAL A 1 173 ? -8.936 13.760 13.072 1.00 81.25 173 VAL A O 1
ATOM 1400 N N . ASP A 1 174 ? -9.424 15.959 13.186 1.00 66.81 174 ASP A N 1
ATOM 1401 C CA . ASP A 1 174 ? -8.649 16.350 12.000 1.00 66.81 174 ASP A CA 1
ATOM 1402 C C . ASP A 1 174 ? -7.171 16.598 12.333 1.00 66.81 174 ASP A C 1
ATOM 1404 O O . ASP A 1 174 ? -6.887 17.167 13.413 1.00 66.81 174 ASP A O 1
#

Nearest PDB structures (foldseek):
  6hgc-assembly1_A  TM=4.733E-01  e=1.004E+00  Drosophila melanogaster
  6ixe-assembly1_A  TM=3.728E-01  e=8.742E+00  Homo sapiens